Protein AF-A0A0D2KG46-F1 (afdb_monomer_lite)

Radius of gyration: 29.67 Å; chains: 1; bounding box: 48×47×94 Å

Structure (mmCIF, N/CA/C/O backbone):
data_AF-A0A0D2KG46-F1
#
_entry.id   AF-A0A0D2KG46-F1
#
loop_
_atom_site.group_PDB
_atom_site.id
_atom_site.type_symbol
_atom_site.label_atom_id
_atom_site.label_alt_id
_atom_site.label_comp_id
_atom_site.label_asym_id
_atom_site.label_entity_id
_atom_site.label_seq_id
_atom_site.pdbx_PDB_ins_code
_atom_site.Cartn_x
_atom_site.Cartn_y
_atom_site.Cartn_z
_atom_site.occupancy
_atom_site.B_iso_or_equiv
_atom_site.auth_seq_id
_atom_site.auth_comp_id
_atom_site.auth_asym_id
_atom_site.auth_atom_id
_atom_site.pdbx_PDB_model_num
ATOM 1 N N . MET A 1 1 ? 1.462 -12.131 14.099 1.00 76.69 1 MET A N 1
ATOM 2 C CA . MET A 1 1 ? 2.817 -11.812 13.578 1.00 76.69 1 MET A CA 1
ATOM 3 C C . MET A 1 1 ? 2.864 -11.106 12.207 1.00 76.69 1 MET A C 1
ATOM 5 O O . MET A 1 1 ? 3.914 -10.613 11.848 1.00 76.69 1 MET A O 1
ATOM 9 N N . LEU A 1 2 ? 1.774 -10.958 11.453 1.00 91.31 2 LEU A N 1
ATOM 10 C CA . LEU A 1 2 ? 1.629 -9.904 10.418 1.00 91.31 2 LEU A CA 1
ATOM 11 C C . LEU A 1 2 ? 0.139 -9.635 10.247 1.00 91.31 2 LEU A C 1
ATOM 13 O O . LEU A 1 2 ? -0.331 -8.515 10.364 1.00 91.31 2 LEU A O 1
ATOM 17 N N . LEU A 1 3 ? -0.613 -10.725 10.112 1.00 92.38 3 LEU A N 1
ATOM 18 C CA . LEU A 1 3 ? -2.066 -10.737 10.162 1.00 92.38 3 LEU A CA 1
ATOM 19 C C . LEU A 1 3 ? -2.627 -10.070 11.426 1.00 92.38 3 LEU A C 1
ATOM 21 O O . LEU A 1 3 ? -3.552 -9.275 11.325 1.00 92.38 3 LEU A O 1
ATOM 25 N N . ASP A 1 4 ? -2.088 -10.393 12.605 1.00 94.38 4 ASP A N 1
ATOM 26 C CA . ASP A 1 4 ? -2.562 -9.794 13.863 1.00 94.38 4 ASP A CA 1
ATOM 27 C C . ASP A 1 4 ? -2.290 -8.291 13.901 1.00 94.38 4 ASP A C 1
ATOM 29 O O . ASP A 1 4 ? -3.175 -7.527 14.253 1.00 94.38 4 ASP A O 1
ATOM 33 N N . ASP A 1 5 ? -1.121 -7.866 13.420 1.00 94.94 5 ASP A N 1
ATOM 34 C CA . ASP A 1 5 ? -0.769 -6.450 13.314 1.00 94.94 5 ASP A CA 1
ATOM 35 C C . ASP A 1 5 ? -1.704 -5.707 12.3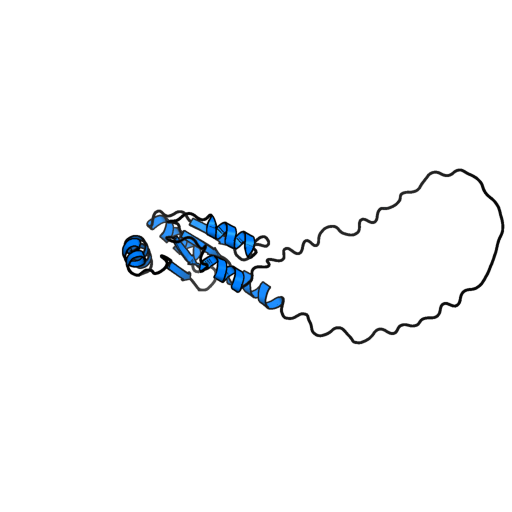48 1.00 94.94 5 ASP A C 1
ATOM 37 O O . ASP A 1 5 ? -2.225 -4.645 12.676 1.00 94.94 5 ASP A O 1
ATOM 41 N N . ALA A 1 6 ? -2.001 -6.306 11.192 1.00 93.75 6 ALA A N 1
ATOM 42 C CA . ALA A 1 6 ? -2.963 -5.761 10.242 1.00 93.75 6 ALA A CA 1
ATOM 43 C C . ALA A 1 6 ? -4.379 -5.683 10.841 1.00 93.75 6 ALA A C 1
ATOM 45 O O . ALA A 1 6 ? -5.087 -4.699 10.637 1.00 93.75 6 ALA A O 1
ATOM 46 N N . ARG A 1 7 ? -4.802 -6.689 11.619 1.00 93.50 7 ARG A N 1
ATOM 47 C CA . ARG A 1 7 ? -6.091 -6.669 12.334 1.00 93.50 7 ARG A CA 1
ATOM 48 C C . ARG A 1 7 ? -6.139 -5.593 13.408 1.00 93.50 7 ARG A C 1
ATOM 50 O O . ARG A 1 7 ? -7.173 -4.947 13.557 1.00 93.50 7 ARG A O 1
ATOM 57 N N . ASP A 1 8 ? -5.063 -5.429 14.161 1.00 94.12 8 ASP A N 1
ATOM 58 C CA . ASP A 1 8 ? -4.978 -4.443 15.232 1.00 94.12 8 ASP A CA 1
ATOM 59 C C . ASP A 1 8 ? -4.948 -3.025 14.657 1.00 94.12 8 ASP A C 1
ATOM 61 O O . ASP A 1 8 ? -5.647 -2.142 15.160 1.00 94.12 8 ASP A O 1
ATOM 65 N N . PHE A 1 9 ? -4.262 -2.820 13.529 1.00 93.62 9 PHE A N 1
ATOM 66 C CA . PHE A 1 9 ? -4.346 -1.579 12.765 1.00 93.62 9 PHE A CA 1
ATOM 67 C C . PHE A 1 9 ? -5.794 -1.269 12.363 1.00 93.62 9 PHE A C 1
ATOM 69 O O . PHE A 1 9 ? -6.315 -0.218 12.714 1.00 93.62 9 PHE A O 1
ATOM 76 N N . LEU A 1 10 ? -6.500 -2.213 11.732 1.00 91.62 10 LEU A N 1
ATOM 77 C CA . LEU A 1 10 ? -7.893 -2.003 11.307 1.00 91.62 10 LEU A CA 1
ATOM 78 C C . LEU A 1 10 ? -8.858 -1.685 12.464 1.00 91.62 10 LEU A C 1
ATOM 80 O O . LEU A 1 10 ? -9.909 -1.097 12.231 1.00 91.62 10 LEU A O 1
ATOM 84 N N . LYS A 1 11 ? -8.531 -2.074 13.702 1.00 93.12 11 LYS A N 1
ATOM 85 C CA . LYS A 1 11 ? -9.337 -1.781 14.901 1.00 93.12 11 LYS A CA 1
ATOM 86 C C . LYS A 1 11 ? -8.939 -0.487 15.611 1.00 93.12 11 LYS A C 1
ATOM 88 O O . LYS A 1 11 ? -9.709 0.004 16.434 1.00 93.12 11 LYS A O 1
ATOM 93 N N . SER A 1 12 ? -7.748 0.045 15.346 1.00 93.19 12 SER A N 1
ATOM 94 C CA . SER A 1 12 ? -7.169 1.175 16.084 1.00 93.19 12 SER A CA 1
ATOM 95 C C . SER A 1 12 ? -7.453 2.541 15.456 1.00 93.19 12 SER A C 1
ATOM 97 O O . SER A 1 12 ? -6.921 3.537 15.935 1.00 93.19 12 SER A O 1
ATOM 99 N N . GLU A 1 13 ? -8.352 2.628 14.471 1.00 91.25 13 GLU A N 1
ATOM 100 C CA . GLU A 1 13 ? -8.764 3.879 13.805 1.00 91.25 13 GLU A CA 1
ATOM 101 C C . GLU A 1 13 ? -9.056 5.019 14.796 1.00 91.25 13 GLU A C 1
ATOM 103 O O . GLU A 1 13 ? -8.546 6.129 14.653 1.00 91.25 13 GLU A O 1
ATOM 108 N N . LYS A 1 14 ? -9.801 4.726 15.869 1.00 93.25 14 LYS A N 1
ATOM 109 C CA . LYS A 1 14 ? -10.117 5.713 16.907 1.00 93.25 14 LYS A CA 1
ATOM 110 C C . LYS A 1 14 ? -8.875 6.234 17.633 1.00 93.25 14 LYS A C 1
ATOM 112 O O . LYS A 1 14 ? -8.778 7.425 17.889 1.00 93.25 14 LYS A O 1
ATOM 117 N N . TRP A 1 15 ? -7.927 5.355 17.948 1.00 94.25 15 TRP A N 1
ATOM 118 C CA . TRP A 1 15 ? -6.688 5.747 18.619 1.00 94.25 15 TRP A CA 1
ATOM 119 C C . TRP A 1 15 ? -5.832 6.650 17.722 1.00 94.25 15 TRP A C 1
ATOM 121 O O . TRP A 1 15 ? -5.297 7.647 18.196 1.00 94.25 15 TRP A O 1
ATOM 131 N N . 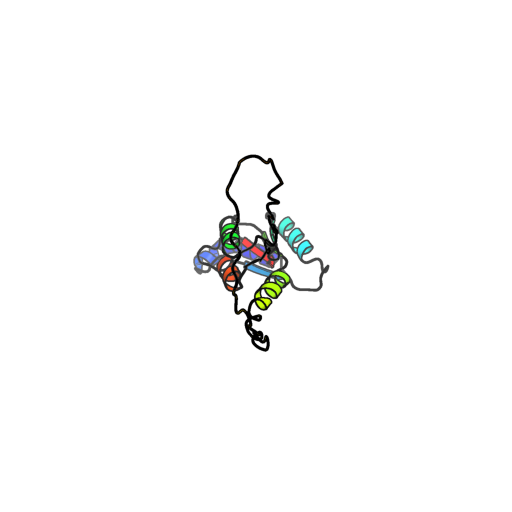TYR A 1 16 ? -5.769 6.356 16.418 1.00 93.19 16 TYR A N 1
ATOM 132 C CA . TYR A 1 16 ? -5.097 7.222 15.444 1.00 93.19 16 TYR A CA 1
ATOM 133 C C . TYR A 1 16 ? -5.741 8.613 15.379 1.00 93.19 16 TYR A C 1
ATOM 135 O O . TYR A 1 16 ? -5.028 9.618 15.429 1.00 93.19 16 TYR A O 1
ATOM 143 N N . ALA A 1 17 ? -7.076 8.671 15.348 1.00 91.50 17 ALA A N 1
ATOM 144 C CA . ALA A 1 17 ? -7.824 9.926 15.368 1.00 91.50 17 ALA A CA 1
ATOM 145 C C . ALA A 1 17 ? -7.589 10.727 16.662 1.00 91.50 17 ALA A C 1
ATOM 147 O O . ALA A 1 17 ? -7.316 11.924 16.598 1.00 91.50 17 ALA A O 1
ATOM 148 N N . ASP A 1 18 ? -7.627 10.066 17.824 1.00 95.25 18 ASP A N 1
ATOM 149 C CA . ASP A 1 18 ? -7.410 10.694 19.135 1.00 95.25 18 ASP A CA 1
ATOM 150 C C . ASP A 1 18 ? -5.974 11.237 19.280 1.00 95.25 18 ASP A C 1
ATOM 152 O O . ASP A 1 18 ? -5.752 12.278 19.899 1.00 95.25 18 ASP A O 1
ATOM 156 N N . CYS A 1 19 ? -4.991 10.557 18.685 1.00 94.00 19 CYS A N 1
ATOM 157 C CA . CYS A 1 19 ? -3.597 10.996 18.651 1.00 94.00 19 CYS A CA 1
ATOM 158 C C . CYS A 1 19 ? -3.292 12.023 17.544 1.00 94.00 19 CYS A C 1
ATOM 160 O O . CYS A 1 19 ? -2.182 12.555 17.516 1.00 94.00 19 CYS A O 1
ATOM 162 N N . GLY A 1 20 ? -4.238 12.307 16.639 1.00 91.12 20 GLY A N 1
ATOM 163 C CA . GLY A 1 20 ? -4.052 13.242 15.526 1.00 91.12 20 GLY A CA 1
ATOM 164 C C . GLY A 1 20 ? -3.011 12.788 14.497 1.00 91.12 20 GLY A C 1
ATOM 165 O O . GLY A 1 20 ? -2.387 13.624 13.843 1.00 91.12 20 GLY A O 1
ATOM 166 N N . ILE A 1 21 ? -2.789 11.478 14.376 1.00 90.81 21 ILE A N 1
ATOM 167 C CA . ILE A 1 21 ? -1.830 10.889 13.435 1.00 90.81 21 ILE A CA 1
ATOM 168 C C . ILE A 1 21 ? -2.568 10.274 12.237 1.00 90.81 21 ILE A C 1
ATOM 170 O O . ILE A 1 21 ? -3.587 9.612 12.436 1.00 90.81 21 ILE A O 1
ATOM 174 N N . PRO A 1 22 ? -2.056 10.434 11.000 1.00 88.81 22 PRO A N 1
ATOM 175 C CA . PRO A 1 22 ? -2.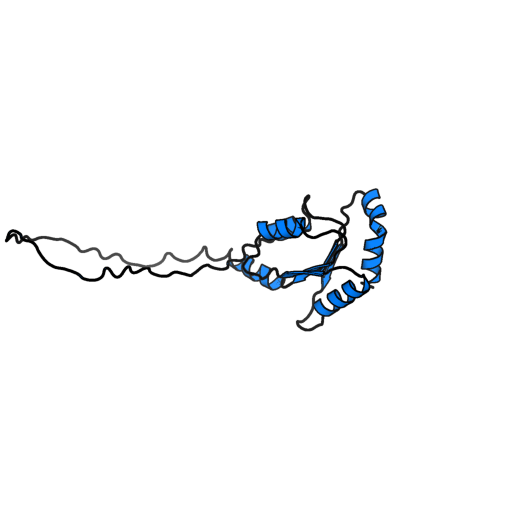698 9.865 9.816 1.00 88.81 22 PRO A CA 1
ATOM 176 C C . PRO A 1 22 ? -2.898 8.352 9.936 1.00 88.81 22 PRO A C 1
ATOM 178 O O . PRO A 1 22 ? -1.949 7.619 10.246 1.00 88.81 22 PRO A O 1
ATOM 181 N N . PHE A 1 23 ? -4.108 7.862 9.655 1.00 91.94 23 PHE A N 1
ATOM 182 C CA . PHE A 1 23 ? -4.445 6.444 9.793 1.00 91.94 23 PHE A CA 1
ATOM 183 C C . PHE A 1 23 ? -3.913 5.623 8.609 1.00 91.94 23 PHE A C 1
ATOM 185 O O . PHE A 1 23 ? -4.637 5.262 7.677 1.00 91.94 23 PHE A O 1
ATOM 192 N N . ARG A 1 24 ? -2.602 5.351 8.617 1.00 89.31 24 ARG A N 1
ATOM 193 C CA . ARG A 1 24 ? -1.880 4.679 7.524 1.00 89.31 24 ARG A CA 1
ATOM 194 C C . ARG A 1 24 ? -0.978 3.559 8.042 1.00 89.31 24 ARG A C 1
ATOM 196 O O . ARG A 1 24 ? -0.295 3.714 9.055 1.00 89.31 24 ARG A O 1
ATOM 203 N N . ARG A 1 25 ? -0.935 2.442 7.308 1.00 92.62 25 ARG A N 1
ATOM 204 C CA . ARG A 1 25 ? -0.040 1.305 7.574 1.00 92.62 25 ARG A CA 1
ATOM 205 C C . ARG A 1 25 ? 0.565 0.803 6.273 1.00 92.62 25 ARG A C 1
ATOM 207 O O . ARG A 1 25 ? -0.168 0.476 5.344 1.00 92.62 25 ARG A O 1
ATOM 214 N N . GLY A 1 26 ? 1.892 0.749 6.230 1.00 93.38 26 GLY A N 1
ATOM 215 C CA . GLY A 1 26 ? 2.657 0.201 5.115 1.00 93.38 26 GLY A CA 1
ATOM 216 C C . GLY A 1 26 ? 3.490 -0.998 5.554 1.00 93.38 26 GLY A C 1
ATOM 217 O O . GLY A 1 26 ? 4.090 -0.972 6.629 1.00 93.38 26 GLY A O 1
ATOM 218 N N . TYR A 1 27 ? 3.539 -2.022 4.712 1.00 94.62 27 TYR A N 1
ATOM 219 C CA . TYR A 1 27 ? 4.388 -3.197 4.855 1.00 94.62 27 TYR A CA 1
ATOM 220 C C . TYR A 1 27 ? 5.271 -3.331 3.620 1.00 94.62 27 TYR A C 1
ATOM 222 O O . TYR A 1 27 ? 4.792 -3.183 2.501 1.00 94.62 27 TYR A O 1
ATOM 230 N N . LEU A 1 28 ? 6.546 -3.642 3.836 1.00 93.19 28 LEU A N 1
ATOM 231 C CA . LEU A 1 28 ? 7.494 -3.946 2.771 1.00 93.19 28 LEU A CA 1
ATOM 232 C C . LEU A 1 28 ? 7.872 -5.423 2.869 1.00 93.19 28 LEU A C 1
ATOM 234 O O . LEU A 1 28 ? 8.451 -5.850 3.871 1.00 93.19 28 LEU A O 1
ATOM 238 N N . LEU A 1 29 ? 7.542 -6.207 1.848 1.00 92.75 29 LEU A N 1
ATOM 239 C CA . LEU A 1 29 ? 7.933 -7.605 1.740 1.00 92.75 29 LEU A CA 1
ATOM 240 C C . LEU A 1 29 ? 9.067 -7.721 0.724 1.00 92.75 29 LEU A C 1
ATOM 242 O O . LEU A 1 29 ? 8.867 -7.602 -0.479 1.00 92.75 29 LEU A O 1
ATOM 246 N N . HIS A 1 30 ? 10.269 -8.034 1.199 1.00 91.12 30 HIS A N 1
ATOM 247 C CA . HIS A 1 30 ? 11.441 -8.215 0.346 1.00 91.12 30 HIS A CA 1
ATOM 248 C C . HIS A 1 30 ? 11.954 -9.658 0.402 1.00 91.12 30 HIS A C 1
ATOM 250 O O . HIS A 1 30 ? 11.787 -10.373 1.388 1.00 91.12 30 HIS A O 1
ATOM 256 N N . GLY A 1 31 ? 12.580 -10.110 -0.682 1.00 91.12 31 GLY A N 1
ATOM 257 C CA . GLY A 1 31 ? 13.126 -11.462 -0.788 1.00 91.12 31 GLY A CA 1
ATOM 258 C C . GLY A 1 31 ? 13.278 -11.903 -2.236 1.00 91.12 31 GLY A C 1
ATOM 259 O O . GLY A 1 31 ? 12.820 -11.212 -3.147 1.00 91.12 31 GLY A O 1
ATOM 260 N N . VAL A 1 32 ? 13.881 -13.073 -2.445 1.00 92.12 32 VAL A N 1
ATOM 261 C CA . VAL A 1 32 ? 14.119 -13.636 -3.784 1.00 92.12 32 VAL A CA 1
ATOM 262 C C . VAL A 1 32 ? 12.825 -13.753 -4.610 1.00 92.12 32 VAL A C 1
ATOM 264 O O . VAL A 1 32 ? 11.735 -13.925 -4.043 1.00 92.12 32 VAL A O 1
ATOM 267 N N . PRO A 1 33 ? 12.894 -13.642 -5.948 1.00 89.19 33 PRO A N 1
ATOM 268 C CA . PRO A 1 33 ? 11.735 -13.884 -6.802 1.00 89.19 33 PRO A CA 1
ATOM 269 C C . PRO A 1 33 ? 11.193 -15.302 -6.577 1.00 89.19 33 PRO A C 1
ATOM 271 O O . PRO A 1 33 ? 11.945 -16.236 -6.309 1.00 89.19 33 PRO A O 1
ATOM 274 N N . GLY A 1 34 ? 9.869 -15.457 -6.633 1.00 89.50 34 GLY A N 1
ATOM 275 C CA . GLY A 1 34 ? 9.213 -16.747 -6.390 1.00 89.50 34 GLY A CA 1
ATOM 276 C C . GLY A 1 34 ? 9.058 -17.148 -4.915 1.00 89.50 34 GLY A C 1
ATOM 277 O O . GLY A 1 34 ? 8.483 -18.195 -4.643 1.00 89.50 34 GLY A O 1
ATOM 278 N N . SER A 1 35 ? 9.467 -16.319 -3.945 1.00 92.25 35 SER A N 1
ATOM 279 C CA . SER A 1 35 ? 9.297 -16.610 -2.506 1.00 92.25 35 SER A CA 1
ATOM 280 C C . SER A 1 35 ? 7.855 -16.474 -1.979 1.00 92.25 35 SER A C 1
ATOM 282 O O . SER A 1 35 ? 7.642 -16.467 -0.770 1.00 92.25 35 SER A O 1
ATOM 284 N N . GLY A 1 36 ? 6.864 -16.313 -2.862 1.00 93.19 36 GLY A N 1
ATOM 285 C CA . GLY A 1 36 ? 5.446 -16.257 -2.493 1.00 93.19 36 GLY A CA 1
ATOM 286 C C . GLY A 1 36 ? 4.984 -14.961 -1.816 1.00 93.19 36 GLY A C 1
ATOM 287 O O . GLY A 1 36 ? 3.964 -14.983 -1.138 1.00 93.19 36 GLY A O 1
ATOM 288 N N . LYS A 1 37 ? 5.696 -13.837 -1.987 1.00 93.62 37 LYS A N 1
ATOM 289 C CA . LYS A 1 37 ? 5.339 -12.539 -1.373 1.00 93.62 37 LYS A CA 1
ATOM 290 C C . LYS A 1 37 ? 3.944 -12.070 -1.790 1.00 93.62 37 LYS A C 1
ATOM 292 O O . LYS A 1 37 ? 3.082 -11.926 -0.930 1.00 93.62 37 LYS A O 1
ATOM 297 N N . SER A 1 38 ? 3.689 -11.940 -3.095 1.00 92.31 38 SER A N 1
ATOM 298 C CA . SER A 1 38 ? 2.360 -11.571 -3.604 1.00 92.31 38 SER A CA 1
ATOM 299 C C . SER A 1 38 ? 1.302 -12.595 -3.175 1.00 92.31 38 SER A C 1
ATOM 301 O O . SER A 1 38 ? 0.242 -12.222 -2.682 1.00 92.31 38 SER A O 1
ATOM 303 N N . SER A 1 39 ? 1.616 -13.896 -3.227 1.00 94.31 39 SER A N 1
ATOM 304 C CA . SER A 1 39 ? 0.715 -14.960 -2.752 1.00 94.31 39 SER A CA 1
ATOM 305 C C . SER A 1 39 ? 0.335 -14.815 -1.273 1.00 94.31 39 SER A C 1
ATOM 307 O O . SER A 1 39 ? -0.822 -15.034 -0.916 1.00 94.31 39 SER A O 1
ATOM 309 N N . LEU A 1 40 ? 1.278 -14.420 -0.411 1.00 94.62 40 LEU A N 1
ATOM 310 C CA . LEU A 1 40 ? 1.025 -14.156 1.006 1.00 94.62 40 LEU A CA 1
ATOM 311 C C . LEU A 1 40 ? 0.080 -12.963 1.191 1.00 94.62 40 LEU A C 1
ATOM 313 O O . LEU A 1 40 ? -0.831 -13.035 2.012 1.00 94.62 40 LEU A O 1
ATOM 317 N N . ILE A 1 41 ? 0.266 -11.894 0.417 1.00 95.06 41 ILE A N 1
ATOM 318 C CA . ILE A 1 41 ? -0.588 -10.698 0.458 1.00 95.06 41 ILE A CA 1
ATOM 319 C C . ILE A 1 41 ? -2.014 -11.054 0.031 1.00 95.06 41 ILE A C 1
ATOM 321 O O . ILE A 1 41 ? -2.967 -10.684 0.715 1.00 95.06 41 ILE A O 1
ATOM 325 N N . HIS A 1 42 ? -2.171 -11.841 -1.039 1.00 94.19 42 HIS A N 1
ATOM 326 C CA . HIS A 1 42 ? -3.479 -12.330 -1.480 1.00 94.19 42 HIS A CA 1
ATOM 327 C C . HIS A 1 42 ? -4.177 -13.174 -0.407 1.00 94.19 42 HIS A C 1
ATOM 329 O O . HIS A 1 42 ? -5.359 -12.966 -0.128 1.00 94.19 42 HIS A O 1
ATOM 335 N N . ALA A 1 43 ? -3.450 -14.092 0.235 1.00 95.00 43 ALA A N 1
ATOM 336 C CA . ALA A 1 43 ? -3.992 -14.901 1.324 1.00 95.00 43 ALA A CA 1
ATOM 337 C C . ALA A 1 43 ? -4.395 -14.040 2.537 1.00 95.00 43 ALA A C 1
ATOM 339 O O . ALA A 1 43 ? -5.463 -14.245 3.117 1.00 95.00 43 ALA A O 1
ATOM 340 N N . LEU A 1 44 ? -3.572 -13.049 2.893 1.00 95.06 44 LEU A N 1
ATOM 341 C CA . LEU A 1 44 ? -3.833 -12.121 3.992 1.00 95.06 44 LEU A CA 1
ATOM 342 C C . LEU A 1 44 ? -5.081 -11.272 3.722 1.00 95.06 44 LEU A C 1
ATOM 344 O O . LEU A 1 44 ? -5.948 -11.176 4.589 1.00 95.06 44 LEU A O 1
ATOM 348 N N . ALA A 1 45 ? -5.214 -10.710 2.522 1.00 94.75 45 ALA A N 1
ATOM 349 C CA . ALA A 1 45 ? -6.387 -9.938 2.126 1.00 94.75 45 ALA A CA 1
ATOM 350 C C . ALA A 1 45 ? -7.669 -10.784 2.150 1.00 94.75 45 ALA A C 1
ATOM 352 O O . ALA A 1 45 ? -8.683 -10.348 2.698 1.00 94.75 45 ALA A O 1
ATOM 353 N N . GLY A 1 46 ? -7.602 -12.030 1.662 1.00 94.44 46 GLY A N 1
ATOM 354 C CA . GLY A 1 46 ? -8.714 -12.979 1.742 1.00 94.44 46 GLY A CA 1
ATOM 355 C C . GLY A 1 46 ? -9.133 -13.279 3.184 1.00 94.44 46 GLY A C 1
ATOM 356 O O . GLY A 1 46 ? -10.323 -13.355 3.486 1.00 94.44 46 GLY A O 1
ATOM 357 N N . GLN A 1 47 ? -8.173 -13.373 4.106 1.00 94.62 47 GLN A N 1
ATOM 358 C CA . GLN A 1 47 ? -8.459 -13.593 5.523 1.00 94.62 47 GLN A CA 1
ATOM 359 C C . GLN A 1 47 ? -9.005 -12.347 6.241 1.00 94.62 47 GLN A C 1
ATOM 361 O O . GLN A 1 47 ? -9.730 -12.482 7.230 1.00 94.62 47 GLN A O 1
ATOM 366 N N . LEU A 1 48 ? -8.659 -11.147 5.771 1.00 93.50 48 LEU A N 1
ATOM 367 C CA . LEU A 1 48 ? -9.187 -9.876 6.277 1.00 93.50 48 LEU A CA 1
ATOM 368 C C . LEU A 1 48 ? -10.498 -9.450 5.599 1.00 93.50 48 LEU A C 1
ATOM 370 O O . LEU A 1 48 ? -11.105 -8.483 6.051 1.00 93.50 48 LEU A O 1
ATOM 374 N N . GLN A 1 49 ? -10.939 -10.175 4.562 1.00 94.62 49 GLN A N 1
ATOM 375 C CA . GLN A 1 49 ? -12.105 -9.840 3.736 1.00 94.62 49 GLN A CA 1
ATOM 376 C C . GLN A 1 49 ? -12.006 -8.430 3.135 1.00 94.62 49 GLN A C 1
ATOM 378 O O . GLN A 1 49 ? -12.964 -7.659 3.165 1.00 94.62 49 GLN A O 1
ATOM 383 N N . LEU A 1 50 ? -10.822 -8.087 2.623 1.00 94.38 50 LEU A N 1
ATOM 384 C CA . LEU A 1 50 ? -10.555 -6.805 1.976 1.00 94.38 50 LEU A CA 1
ATOM 385 C C . LEU A 1 50 ? -10.299 -7.002 0.485 1.00 94.38 50 LEU A C 1
ATOM 387 O O . LEU A 1 50 ? -9.632 -7.957 0.082 1.00 94.38 50 LEU A O 1
ATOM 391 N N . ASP A 1 51 ? -10.770 -6.049 -0.312 1.00 94.56 51 ASP A N 1
ATOM 392 C CA . ASP A 1 51 ? -10.464 -5.993 -1.737 1.00 94.56 51 ASP A CA 1
ATOM 393 C C . ASP A 1 51 ? -9.001 -5.596 -1.962 1.00 94.56 51 ASP A C 1
ATOM 395 O O . ASP A 1 51 ? -8.444 -4.761 -1.238 1.00 94.56 51 ASP A O 1
ATOM 399 N N . ILE A 1 52 ? -8.383 -6.198 -2.980 1.00 94.75 52 ILE A N 1
ATOM 400 C CA . ILE A 1 52 ? -6.990 -5.944 -3.353 1.00 94.75 52 ILE A CA 1
ATOM 401 C C . ILE A 1 52 ? -6.959 -5.065 -4.598 1.00 94.75 52 ILE A C 1
ATOM 403 O O . ILE A 1 52 ? -7.494 -5.431 -5.644 1.00 94.75 52 ILE A O 1
ATOM 407 N N . TYR A 1 53 ? -6.262 -3.942 -4.493 1.00 93.75 53 TYR A N 1
ATOM 408 C CA . TYR A 1 53 ? -5.970 -3.037 -5.594 1.00 93.75 53 TYR A CA 1
ATOM 409 C C . TYR A 1 53 ? -4.489 -3.145 -5.919 1.00 93.75 53 TYR A C 1
ATOM 411 O O . TYR A 1 53 ? -3.652 -2.794 -5.093 1.00 93.75 53 TYR A O 1
ATOM 419 N N . VAL A 1 54 ? -4.169 -3.647 -7.108 1.00 92.56 54 VAL A N 1
ATOM 420 C CA . VAL A 1 54 ? -2.783 -3.843 -7.546 1.00 92.56 54 VAL A CA 1
ATOM 421 C C . VAL A 1 54 ? -2.375 -2.706 -8.474 1.00 92.56 54 VAL A C 1
ATOM 423 O O . VAL A 1 54 ? -3.079 -2.398 -9.437 1.00 92.56 54 VAL A O 1
ATOM 426 N N . VAL A 1 55 ? -1.230 -2.094 -8.191 1.00 90.38 55 VAL A N 1
ATOM 427 C CA . VAL A 1 55 ? -0.590 -1.078 -9.025 1.00 90.38 55 VAL A CA 1
ATOM 428 C C . VAL A 1 55 ? 0.835 -1.542 -9.308 1.00 90.38 55 VAL A C 1
ATOM 430 O O . VAL A 1 55 ? 1.675 -1.548 -8.414 1.00 90.38 55 VAL A O 1
ATOM 433 N N . SER A 1 56 ? 1.120 -1.920 -10.553 1.00 90.00 56 SER A N 1
ATOM 434 C CA . SER A 1 56 ? 2.500 -2.166 -10.984 1.00 90.00 56 SER A CA 1
ATOM 435 C C . SER A 1 56 ? 3.160 -0.831 -11.322 1.00 90.00 56 SER A C 1
ATOM 437 O O . SER A 1 56 ? 2.663 -0.074 -12.161 1.00 90.00 56 SER A O 1
ATOM 439 N N . LEU A 1 57 ? 4.270 -0.528 -10.649 1.00 86.00 57 LEU A N 1
ATOM 440 C CA . LEU A 1 57 ? 5.013 0.717 -10.841 1.00 86.00 57 LEU A CA 1
ATOM 441 C C . LEU A 1 57 ? 5.962 0.657 -12.041 1.00 86.00 57 LEU A C 1
ATOM 443 O O . LEU A 1 57 ? 6.465 1.695 -12.462 1.00 86.00 57 LEU A O 1
ATOM 447 N N . SER A 1 58 ? 6.200 -0.524 -12.615 1.00 83.62 58 SER A N 1
ATOM 448 C CA . SER A 1 58 ? 7.017 -0.697 -13.822 1.00 83.62 58 SER A CA 1
ATOM 449 C C . SER A 1 58 ? 6.264 -0.333 -15.112 1.00 83.62 58 SER A C 1
ATOM 451 O O . SER A 1 58 ? 6.883 -0.076 -16.148 1.00 83.62 58 SER A O 1
ATOM 453 N N . ALA A 1 59 ? 4.934 -0.254 -15.038 1.00 83.75 59 ALA A N 1
ATOM 454 C CA . ALA A 1 59 ? 4.029 0.048 -16.138 1.00 83.75 59 ALA A CA 1
ATOM 455 C C . ALA A 1 59 ? 4.354 1.369 -16.865 1.00 83.75 59 ALA A C 1
ATOM 457 O O . ALA A 1 59 ? 4.425 2.427 -16.248 1.00 83.75 59 ALA A O 1
ATOM 458 N N . SER A 1 60 ? 4.461 1.351 -18.199 1.00 78.69 60 SER A N 1
ATOM 459 C CA . SER A 1 60 ? 4.847 2.530 -18.996 1.00 78.69 60 SER A CA 1
ATOM 460 C C . SER A 1 60 ? 3.922 3.744 -18.858 1.00 78.69 60 SER A C 1
ATOM 462 O O . SER A 1 60 ? 4.361 4.874 -19.052 1.00 78.69 60 SER A O 1
ATOM 464 N N . TRP A 1 61 ? 2.645 3.528 -18.531 1.00 79.69 61 TRP A N 1
ATOM 465 C CA . TRP A 1 61 ? 1.649 4.595 -18.385 1.00 79.69 61 TRP A CA 1
ATOM 466 C C . TRP A 1 61 ? 1.631 5.224 -16.986 1.00 79.69 61 TRP A C 1
ATOM 468 O O . TRP A 1 61 ? 0.930 6.220 -16.776 1.00 79.69 61 TRP A O 1
ATOM 478 N N . ILE A 1 62 ? 2.349 4.645 -16.015 1.00 82.50 62 ILE A N 1
ATOM 479 C CA . ILE A 1 62 ? 2.413 5.197 -14.666 1.00 82.50 62 ILE A CA 1
ATOM 480 C C . ILE A 1 62 ? 3.360 6.407 -14.679 1.00 82.50 62 ILE A C 1
ATOM 482 O O . ILE A 1 62 ? 4.467 6.380 -15.207 1.00 82.50 62 ILE A O 1
ATOM 486 N N . SER A 1 63 ? 2.880 7.517 -14.142 1.00 86.31 63 SER A N 1
ATOM 487 C CA . SER A 1 63 ? 3.651 8.733 -13.885 1.00 86.31 63 SER A CA 1
ATOM 488 C C . SER A 1 63 ? 3.063 9.396 -12.643 1.00 86.31 63 SER A C 1
ATOM 490 O O . SER A 1 63 ? 2.025 8.957 -12.137 1.00 86.31 63 SER A O 1
ATOM 492 N N . ASP A 1 64 ? 3.701 10.451 -12.145 1.00 87.75 64 ASP A N 1
ATOM 493 C CA . ASP A 1 64 ? 3.340 11.089 -10.874 1.00 87.75 64 ASP A CA 1
ATOM 494 C C . ASP A 1 64 ? 1.852 11.485 -10.798 1.00 87.75 64 ASP A C 1
ATOM 496 O O . ASP A 1 64 ? 1.179 11.235 -9.795 1.00 87.75 64 ASP A O 1
ATOM 500 N N . ASN A 1 65 ? 1.301 12.047 -11.880 1.00 87.62 65 ASN A N 1
ATOM 501 C CA . ASN A 1 65 ? -0.079 12.537 -11.907 1.00 87.62 65 ASN A CA 1
ATOM 502 C C . ASN A 1 65 ? -1.131 11.400 -11.965 1.00 87.62 65 ASN A C 1
ATOM 504 O O . ASN A 1 65 ? -2.013 11.372 -11.104 1.00 87.62 65 ASN A O 1
ATOM 508 N N . PRO A 1 66 ? -1.047 10.416 -12.889 1.00 88.19 66 PRO A N 1
ATOM 509 C CA . PRO A 1 66 ? -1.874 9.209 -12.843 1.00 88.19 66 PRO A CA 1
ATOM 510 C C . PRO A 1 66 ? -1.773 8.448 -11.523 1.00 88.19 66 PRO A C 1
ATOM 512 O O . PRO A 1 66 ? -2.801 8.021 -11.004 1.00 88.19 66 PRO A O 1
ATOM 515 N N . LEU A 1 67 ? -0.569 8.303 -10.957 1.00 88.38 67 LEU A N 1
ATOM 516 C CA . LEU A 1 67 ? -0.380 7.618 -9.682 1.00 88.38 67 LEU A CA 1
ATOM 517 C C . LEU A 1 67 ? -1.120 8.346 -8.557 1.00 88.38 67 LEU A C 1
ATOM 519 O O . LEU A 1 67 ? -1.908 7.728 -7.848 1.00 88.38 67 LEU A O 1
ATOM 523 N N . THR A 1 68 ? -0.933 9.661 -8.437 1.00 87.50 68 THR A N 1
ATOM 524 C CA . THR A 1 68 ? -1.631 10.485 -7.437 1.00 87.50 68 THR A CA 1
ATOM 525 C C . THR A 1 68 ? -3.151 10.393 -7.603 1.00 87.50 68 THR A C 1
ATOM 527 O O . THR A 1 68 ? -3.883 10.224 -6.628 1.00 87.50 68 THR A O 1
ATOM 530 N N . ALA A 1 69 ? -3.643 10.426 -8.845 1.00 87.75 69 ALA A N 1
ATOM 531 C CA . ALA A 1 69 ? -5.066 10.289 -9.139 1.00 87.75 69 ALA A CA 1
ATOM 532 C C . ALA A 1 69 ? -5.620 8.901 -8.769 1.00 87.75 69 ALA A C 1
ATOM 534 O O . ALA A 1 69 ? -6.737 8.808 -8.255 1.00 87.75 69 ALA A O 1
ATOM 535 N N . LEU A 1 70 ? -4.860 7.826 -9.005 1.00 88.25 70 LEU A N 1
ATOM 536 C CA . LEU A 1 70 ? -5.225 6.474 -8.577 1.00 88.25 70 LEU A CA 1
ATOM 537 C C . LEU A 1 70 ? -5.259 6.388 -7.051 1.00 88.25 70 LEU A C 1
ATOM 539 O O . LEU A 1 70 ? -6.265 5.949 -6.497 1.00 88.25 70 LEU A O 1
ATOM 543 N N . MET A 1 71 ? -4.232 6.899 -6.370 1.00 87.06 71 MET A N 1
ATOM 544 C CA . MET A 1 71 ? -4.170 6.916 -4.906 1.00 87.06 71 MET A CA 1
ATOM 545 C C . MET A 1 71 ? -5.336 7.678 -4.270 1.00 87.06 71 MET A C 1
ATOM 547 O O . MET A 1 71 ? -5.793 7.277 -3.202 1.00 87.06 71 MET A O 1
ATOM 551 N N . GLY A 1 72 ? -5.852 8.728 -4.913 1.00 85.19 72 GLY A N 1
ATOM 552 C CA . GLY A 1 72 ? -7.034 9.456 -4.438 1.00 85.19 72 GLY A CA 1
ATOM 553 C C . GLY A 1 72 ? -8.373 8.748 -4.691 1.00 85.19 72 GLY A C 1
ATOM 554 O O . GLY A 1 72 ? -9.354 9.041 -4.014 1.00 85.19 72 GLY A O 1
ATOM 555 N N . ARG A 1 73 ? -8.441 7.825 -5.660 1.00 87.00 73 ARG A N 1
ATOM 556 C CA . ARG A 1 73 ? -9.673 7.091 -6.018 1.00 87.00 73 ARG A CA 1
ATOM 557 C C . ARG A 1 73 ? -9.805 5.736 -5.333 1.00 87.00 73 ARG A C 1
ATOM 559 O O . ARG A 1 73 ? -10.900 5.179 -5.315 1.00 87.00 73 ARG A O 1
ATOM 566 N N . VAL A 1 74 ? -8.707 5.193 -4.814 1.00 88.00 74 VAL A N 1
ATOM 567 C CA . VAL A 1 74 ? -8.711 3.925 -4.080 1.00 88.00 74 VAL A CA 1
ATOM 568 C C . VAL A 1 74 ? -9.548 4.082 -2.801 1.00 88.00 74 VAL A C 1
ATOM 570 O O . VAL A 1 74 ? -9.280 5.002 -2.017 1.00 88.00 74 VAL A O 1
ATOM 573 N N . PRO A 1 75 ? -10.556 3.215 -2.584 1.00 87.50 75 PRO A N 1
ATOM 574 C CA . PRO A 1 75 ? -11.447 3.319 -1.436 1.00 87.50 75 PRO A CA 1
ATOM 575 C C . PRO A 1 75 ? -10.713 3.068 -0.114 1.00 87.50 75 PRO A C 1
ATOM 577 O O . PRO A 1 75 ? -9.646 2.459 -0.071 1.00 87.50 75 PRO A O 1
ATOM 580 N N . ALA A 1 76 ? -11.315 3.522 0.985 1.00 85.38 76 ALA A N 1
ATOM 581 C CA . ALA A 1 76 ? -10.876 3.142 2.323 1.00 85.38 76 ALA A CA 1
ATOM 582 C C . ALA A 1 76 ? -11.190 1.659 2.590 1.00 85.38 76 ALA A C 1
ATOM 584 O O . ALA A 1 76 ? -12.061 1.073 1.946 1.00 85.38 76 ALA A O 1
ATOM 585 N N . ARG A 1 77 ? -10.519 1.063 3.583 1.00 89.94 77 ARG A N 1
ATOM 586 C CA . ARG A 1 77 ? -10.667 -0.353 3.963 1.00 89.94 77 ARG A CA 1
ATOM 587 C C . ARG A 1 77 ? -10.379 -1.306 2.800 1.00 89.94 77 ARG A C 1
ATOM 589 O O . ARG A 1 77 ? -11.163 -2.201 2.503 1.00 89.94 77 ARG A O 1
ATOM 596 N N . CYS A 1 78 ? -9.223 -1.132 2.171 1.00 92.81 78 CYS A N 1
ATOM 597 C CA . CYS A 1 78 ? -8.714 -2.035 1.146 1.00 92.81 78 CYS A CA 1
ATOM 598 C C . CYS A 1 78 ? -7.247 -2.403 1.396 1.00 92.81 78 CYS A C 1
ATOM 600 O O . CYS A 1 78 ? -6.559 -1.794 2.226 1.00 92.81 78 CYS A O 1
ATOM 602 N N . VAL A 1 79 ? -6.766 -3.386 0.639 1.00 94.94 79 VAL A N 1
ATOM 603 C CA . VAL A 1 79 ? -5.342 -3.687 0.490 1.00 94.94 79 VAL A CA 1
ATOM 604 C C . VAL A 1 79 ? -4.861 -3.057 -0.812 1.00 94.94 79 VAL A C 1
ATOM 606 O O . VAL A 1 79 ? -5.370 -3.372 -1.883 1.00 94.94 79 VAL A O 1
ATOM 609 N N . LEU A 1 80 ? -3.893 -2.154 -0.727 1.00 93.88 80 LEU A N 1
ATOM 610 C CA . LEU A 1 80 ? -3.208 -1.573 -1.874 1.00 93.88 80 LEU A CA 1
ATOM 611 C C . LEU A 1 80 ? -1.852 -2.263 -2.025 1.00 93.88 80 LEU A C 1
ATOM 613 O O . LEU A 1 80 ? -1.004 -2.148 -1.145 1.00 93.88 80 LEU A O 1
ATOM 617 N N . LEU A 1 81 ? -1.659 -2.970 -3.131 1.00 94.31 81 LEU A N 1
ATOM 618 C CA . LEU A 1 81 ? -0.423 -3.662 -3.464 1.00 94.31 81 LEU A CA 1
ATOM 619 C C . LEU A 1 81 ? 0.328 -2.886 -4.546 1.00 94.31 81 LEU A C 1
ATOM 621 O O . LEU A 1 81 ? -0.189 -2.697 -5.646 1.00 94.31 81 LEU A O 1
ATOM 625 N N . LEU A 1 82 ? 1.545 -2.459 -4.231 1.00 92.06 82 LEU A N 1
ATOM 626 C CA . LEU A 1 82 ? 2.500 -1.904 -5.178 1.00 92.06 82 LEU A CA 1
ATOM 627 C C . LEU A 1 82 ? 3.457 -3.016 -5.605 1.00 92.06 82 LEU A C 1
ATOM 629 O O . LEU A 1 82 ? 4.149 -3.580 -4.765 1.00 92.06 82 LEU A O 1
ATOM 633 N N . GLU A 1 83 ? 3.496 -3.336 -6.895 1.00 91.44 83 GLU A N 1
ATOM 634 C CA . GLU A 1 83 ? 4.446 -4.313 -7.442 1.00 91.44 83 GLU A CA 1
ATOM 635 C C . GLU A 1 83 ? 5.549 -3.627 -8.258 1.00 91.44 83 GLU A C 1
ATOM 637 O O . GLU A 1 83 ? 5.390 -2.497 -8.734 1.00 91.44 83 GLU A O 1
ATOM 642 N N . ASP A 1 84 ? 6.663 -4.342 -8.432 1.00 86.88 84 ASP A N 1
ATOM 643 C CA . ASP A 1 84 ? 7.813 -3.955 -9.261 1.00 86.88 84 ASP A CA 1
ATOM 644 C C . ASP A 1 84 ? 8.439 -2.592 -8.903 1.00 86.88 84 ASP A C 1
ATOM 646 O O . ASP A 1 84 ? 8.838 -1.815 -9.778 1.00 86.88 84 ASP A O 1
ATOM 650 N N . LEU A 1 85 ? 8.522 -2.286 -7.602 1.00 84.31 85 LEU A N 1
ATOM 651 C CA . LEU A 1 85 ? 9.120 -1.048 -7.090 1.00 84.31 85 LEU A CA 1
ATOM 652 C C . LEU A 1 85 ? 10.591 -0.894 -7.523 1.00 84.31 85 LEU A C 1
ATOM 654 O O . LEU A 1 85 ? 11.035 0.191 -7.888 1.00 84.31 85 LEU A O 1
ATOM 658 N N . ASP A 1 86 ? 11.342 -1.990 -7.510 1.00 81.62 86 ASP A N 1
ATOM 659 C CA . ASP A 1 86 ? 12.744 -2.062 -7.916 1.00 81.62 86 ASP A CA 1
ATOM 660 C C . ASP A 1 86 ? 12.939 -1.750 -9.407 1.00 81.62 86 ASP A C 1
ATOM 662 O O . ASP A 1 86 ? 13.785 -0.928 -9.767 1.00 81.62 86 ASP A O 1
ATOM 666 N N . ALA A 1 87 ? 12.117 -2.338 -10.277 1.00 78.00 87 ALA A N 1
ATOM 667 C CA . ALA A 1 87 ? 12.178 -2.097 -11.717 1.00 78.00 87 ALA A CA 1
ATOM 668 C C . ALA A 1 87 ? 11.813 -0.649 -12.090 1.00 78.00 87 ALA A C 1
ATOM 670 O O . ALA A 1 87 ? 12.398 -0.081 -13.018 1.00 78.00 87 ALA A O 1
ATOM 671 N N . ALA A 1 88 ? 10.874 -0.037 -11.361 1.00 77.38 88 ALA A N 1
ATOM 672 C CA . ALA A 1 88 ? 10.482 1.353 -11.574 1.00 77.38 88 ALA A CA 1
ATOM 673 C C . ALA A 1 88 ? 11.638 2.331 -11.291 1.00 77.38 88 ALA A C 1
ATOM 675 O O . ALA A 1 88 ? 11.843 3.277 -12.050 1.00 77.38 88 ALA A O 1
ATOM 676 N N . PHE A 1 89 ? 12.436 2.083 -10.246 1.00 73.00 89 PHE A N 1
ATOM 677 C CA . PHE A 1 89 ? 13.492 3.011 -9.831 1.00 73.00 89 PHE A CA 1
ATOM 678 C C . PHE A 1 89 ? 14.798 2.899 -10.604 1.00 73.00 89 PHE A C 1
ATOM 680 O O . PHE A 1 89 ? 15.405 3.933 -10.879 1.00 73.00 89 PHE A O 1
ATOM 687 N N . VAL A 1 90 ? 15.203 1.697 -11.024 1.00 69.06 90 VAL A N 1
ATOM 688 C CA . VAL A 1 90 ? 16.404 1.521 -11.868 1.00 69.06 90 VAL A CA 1
ATOM 689 C C . VAL A 1 90 ? 16.286 2.322 -13.173 1.00 69.06 90 VAL A C 1
ATOM 691 O O . VAL A 1 90 ? 17.275 2.813 -13.717 1.00 69.06 90 VAL A O 1
ATOM 694 N N . ARG A 1 91 ? 15.061 2.509 -13.675 1.00 62.44 91 ARG A N 1
ATOM 695 C CA . ARG A 1 91 ? 14.800 3.291 -14.886 1.00 62.44 91 ARG A CA 1
ATOM 696 C C . ARG A 1 91 ? 14.879 4.803 -14.666 1.00 62.44 91 ARG A C 1
ATOM 698 O O . ARG A 1 91 ? 15.233 5.519 -15.602 1.00 62.44 91 ARG A O 1
ATOM 705 N N . SER A 1 92 ? 14.540 5.277 -13.469 1.00 58.56 92 SER A N 1
ATOM 706 C CA . SER A 1 92 ? 14.566 6.702 -13.132 1.00 58.56 92 SER A CA 1
ATOM 707 C C . SER A 1 92 ? 15.984 7.193 -12.842 1.00 58.56 92 SER A C 1
ATOM 709 O O . SER A 1 92 ? 16.320 8.287 -13.274 1.00 58.56 92 SER A O 1
ATOM 711 N N . THR A 1 93 ? 16.844 6.376 -12.219 1.00 59.19 93 THR A N 1
ATOM 712 C CA . THR A 1 93 ? 18.251 6.746 -11.958 1.00 59.19 93 THR A CA 1
ATOM 713 C C . THR A 1 93 ? 19.093 6.845 -13.231 1.00 59.19 93 THR A C 1
ATOM 715 O O . THR A 1 93 ? 19.990 7.671 -13.303 1.00 59.19 93 THR A O 1
ATOM 718 N N . ASN A 1 94 ? 18.781 6.059 -14.269 1.00 57.84 94 ASN A N 1
ATOM 719 C CA . ASN A 1 94 ? 19.486 6.120 -15.558 1.00 57.84 94 ASN A CA 1
ATOM 720 C C . ASN A 1 94 ? 19.202 7.393 -16.380 1.00 57.84 94 ASN A C 1
ATOM 722 O O . ASN A 1 94 ? 19.801 7.559 -17.437 1.00 57.84 94 ASN A O 1
ATOM 726 N N . ARG A 1 95 ? 18.271 8.260 -15.959 1.00 56.34 95 ARG A N 1
ATOM 727 C CA . ARG A 1 95 ? 17.971 9.523 -16.664 1.00 56.34 95 ARG A CA 1
ATOM 728 C C . ARG A 1 95 ? 18.851 10.688 -16.245 1.00 56.34 95 ARG A C 1
ATOM 730 O O . ARG A 1 95 ? 18.850 11.700 -16.932 1.00 56.34 95 ARG A O 1
ATOM 737 N N . ASP A 1 96 ? 19.562 10.550 -15.134 1.00 56.38 96 ASP A N 1
ATOM 738 C CA . ASP A 1 96 ? 20.393 11.623 -14.595 1.00 56.38 96 ASP A CA 1
ATOM 739 C C . ASP A 1 96 ? 21.846 11.559 -15.120 1.00 56.38 96 ASP A C 1
ATOM 741 O O . ASP A 1 96 ? 22.679 12.332 -14.656 1.00 56.38 96 ASP A O 1
ATOM 745 N N . ASP A 1 97 ? 22.158 10.674 -16.085 1.00 54.94 97 ASP A N 1
ATOM 746 C CA . ASP A 1 97 ? 23.544 10.322 -16.458 1.00 54.94 97 ASP A CA 1
ATOM 747 C C . ASP A 1 97 ? 23.920 10.438 -17.959 1.00 54.94 97 ASP A C 1
ATOM 749 O O . ASP A 1 97 ? 24.976 9.953 -18.358 1.00 54.94 97 ASP A O 1
ATOM 753 N N . ASP A 1 98 ? 23.142 11.105 -18.823 1.00 50.97 98 ASP A N 1
ATOM 754 C CA . ASP A 1 98 ? 23.532 11.347 -20.231 1.00 50.97 98 ASP A CA 1
ATOM 755 C C . ASP A 1 98 ? 23.722 12.831 -20.602 1.00 50.97 98 ASP A C 1
ATOM 757 O O . ASP A 1 98 ? 23.307 13.287 -21.668 1.00 50.97 98 ASP A O 1
ATOM 761 N N . SER A 1 99 ? 24.420 13.599 -19.753 1.00 51.50 99 SER A N 1
ATOM 762 C CA . SER A 1 99 ? 24.812 14.987 -20.069 1.00 51.50 99 SER A CA 1
ATOM 763 C C . SER A 1 99 ? 26.313 15.294 -20.011 1.00 51.50 99 SER A C 1
ATOM 765 O O . SER A 1 99 ? 26.681 16.455 -19.829 1.00 51.50 99 SER A O 1
ATOM 767 N N . LEU A 1 100 ? 27.192 14.306 -20.190 1.00 58.16 100 LEU A N 1
ATOM 768 C CA . LEU A 1 100 ? 28.617 14.536 -20.446 1.00 58.16 100 LEU A CA 1
ATOM 769 C C . LEU A 1 100 ? 29.071 13.606 -21.579 1.00 58.16 100 LEU A C 1
ATOM 771 O O . LEU A 1 100 ? 28.763 12.423 -21.560 1.00 58.16 100 LEU A O 1
ATOM 775 N N . ASP A 1 101 ? 29.798 14.168 -22.545 1.00 54.56 101 ASP A N 1
ATOM 776 C CA . ASP A 1 101 ? 30.511 13.490 -23.642 1.00 54.56 101 ASP A CA 1
ATOM 777 C C . ASP A 1 101 ? 29.788 13.377 -24.996 1.00 54.56 101 ASP A C 1
ATOM 779 O O . ASP A 1 101 ? 29.502 12.294 -25.492 1.00 54.56 101 ASP A O 1
ATOM 783 N N . HIS A 1 102 ? 29.624 14.515 -25.681 1.00 48.53 102 HIS A N 1
ATOM 784 C CA . HIS A 1 102 ? 29.772 14.564 -27.143 1.00 48.53 102 HIS A CA 1
ATOM 785 C C . HIS A 1 102 ? 30.141 15.980 -27.613 1.00 48.53 102 HIS A C 1
ATOM 787 O O . HIS A 1 102 ? 29.289 16.737 -28.059 1.00 48.53 102 HIS A O 1
ATOM 793 N N . ASP A 1 103 ? 31.428 16.332 -27.548 1.00 46.25 103 ASP A N 1
ATOM 794 C CA . ASP A 1 103 ? 31.989 17.350 -28.447 1.00 46.25 103 ASP A CA 1
ATOM 795 C C . ASP A 1 103 ? 33.488 17.106 -28.679 1.00 46.25 103 ASP A C 1
ATOM 797 O O . ASP A 1 103 ? 34.373 17.723 -28.088 1.00 46.25 103 ASP A O 1
ATOM 801 N N . ALA A 1 104 ? 33.779 16.144 -29.556 1.00 49.00 104 ALA A N 1
ATOM 802 C CA . ALA A 1 104 ? 35.080 16.018 -30.197 1.00 49.00 104 ALA A CA 1
ATOM 803 C C . ALA A 1 104 ? 34.922 15.434 -31.611 1.00 49.00 104 ALA A C 1
ATOM 805 O O . ALA A 1 104 ? 34.692 14.240 -31.783 1.00 49.00 104 ALA A O 1
ATOM 806 N N . GLY A 1 105 ? 35.121 16.289 -32.619 1.00 40.94 105 GLY A N 1
ATOM 807 C CA . GLY A 1 105 ? 35.611 15.885 -33.939 1.00 40.94 105 GLY A CA 1
ATOM 808 C C . GLY A 1 105 ? 34.581 15.823 -35.069 1.00 40.94 105 GLY A C 1
ATOM 809 O O . GLY A 1 105 ? 33.846 14.853 -35.209 1.00 40.94 105 GLY A O 1
ATOM 810 N N . GLY A 1 106 ? 34.631 16.807 -35.972 1.00 38.50 106 GLY A N 1
ATOM 811 C CA . GLY A 1 106 ? 33.957 16.732 -37.270 1.00 38.50 106 GLY A CA 1
ATOM 812 C C . GLY A 1 106 ? 34.268 17.930 -38.162 1.00 38.50 106 GLY A C 1
ATOM 813 O O . GLY A 1 106 ? 33.557 18.925 -38.136 1.00 38.50 106 GLY A O 1
ATOM 814 N N . ALA A 1 107 ? 35.360 17.834 -38.923 1.00 43.72 107 ALA A N 1
ATOM 815 C CA . ALA A 1 107 ? 35.860 18.841 -39.855 1.00 43.72 107 ALA A CA 1
ATOM 816 C C . ALA A 1 107 ? 34.816 19.267 -40.909 1.00 43.72 107 ALA A C 1
ATOM 818 O O . ALA A 1 107 ? 34.275 18.433 -41.633 1.00 43.72 107 ALA A O 1
ATOM 819 N N . GLY A 1 108 ? 34.573 20.576 -41.016 1.00 38.16 108 GLY A N 1
ATOM 820 C CA . GLY A 1 108 ? 33.797 21.186 -42.093 1.00 38.16 108 GLY A CA 1
ATOM 821 C C . GLY A 1 108 ? 34.712 21.629 -43.230 1.00 38.16 108 GLY A C 1
ATOM 822 O O . GLY A 1 108 ? 35.359 22.668 -43.127 1.00 38.16 108 GLY A O 1
ATOM 823 N N . ASP A 1 109 ? 34.756 20.844 -44.304 1.00 40.62 109 ASP A N 1
ATOM 824 C CA . ASP A 1 109 ? 35.410 21.199 -45.563 1.00 40.62 109 ASP A CA 1
ATOM 825 C C . ASP A 1 109 ? 34.362 21.874 -46.466 1.00 40.62 109 ASP A C 1
ATOM 827 O O . ASP A 1 109 ? 33.391 21.246 -46.893 1.00 40.62 109 ASP A O 1
ATOM 831 N N . ASN A 1 110 ? 34.491 23.186 -46.677 1.00 47.00 110 ASN A N 1
ATOM 832 C CA . ASN A 1 110 ? 33.520 24.001 -47.409 1.00 47.00 110 ASN A CA 1
ATOM 833 C C . ASN A 1 110 ? 34.163 24.553 -48.687 1.00 47.00 110 ASN A C 1
ATOM 835 O O . ASN A 1 110 ? 34.826 25.589 -48.663 1.00 47.00 110 ASN A O 1
ATOM 839 N N . GLN A 1 111 ? 33.945 23.870 -49.811 1.00 44.06 111 GLN A N 1
ATOM 840 C CA . GLN A 1 111 ? 34.203 24.409 -51.145 1.00 44.06 111 GLN A CA 1
ATOM 841 C C . GLN A 1 111 ? 32.917 24.338 -51.969 1.00 44.06 111 GLN A C 1
ATOM 843 O O . GLN A 1 111 ? 32.548 23.289 -52.489 1.00 44.06 111 GLN A O 1
ATOM 848 N N . ASN A 1 112 ? 32.241 25.477 -52.107 1.00 42.16 112 ASN A N 1
ATOM 849 C CA . ASN A 1 112 ? 31.295 25.704 -53.190 1.00 42.16 112 ASN A CA 1
ATOM 850 C C . ASN A 1 112 ? 31.458 27.137 -53.708 1.00 42.16 112 ASN A C 1
ATOM 852 O O . ASN A 1 112 ? 30.960 28.086 -53.105 1.00 42.16 112 ASN A O 1
ATOM 856 N N . SER A 1 113 ? 32.143 27.265 -54.842 1.00 40.62 113 SER A N 1
ATOM 857 C CA . SER A 1 113 ? 32.122 28.452 -55.695 1.00 40.62 113 SER A CA 1
ATOM 858 C C . SER A 1 113 ? 31.402 28.068 -56.981 1.00 40.62 113 SER A C 1
ATOM 860 O O . SER A 1 113 ? 31.871 27.213 -57.729 1.00 40.62 113 SER A O 1
ATOM 862 N N . GLY A 1 114 ? 30.232 28.666 -57.196 1.00 34.25 114 GLY A N 1
ATOM 863 C CA . GLY A 1 114 ? 29.418 28.466 -58.391 1.00 34.25 114 GLY A CA 1
ATOM 864 C C . GLY A 1 114 ? 29.874 29.296 -59.591 1.00 34.25 114 GLY A C 1
ATOM 865 O O . GLY A 1 114 ? 30.685 30.212 -59.466 1.00 34.25 114 GLY A O 1
ATOM 866 N N . GLY A 1 115 ? 29.269 29.015 -60.747 1.00 31.31 115 GLY A N 1
ATOM 867 C CA . GLY A 1 115 ? 29.263 29.930 -61.888 1.00 31.31 115 GLY A CA 1
ATOM 868 C C . GLY A 1 115 ? 28.953 29.272 -63.235 1.00 31.31 115 GLY A C 1
ATOM 869 O O . GLY A 1 115 ? 29.695 28.405 -63.677 1.00 31.31 115 GLY A O 1
ATOM 870 N N . GLY A 1 116 ? 27.900 29.761 -63.902 1.00 34.59 116 GLY A N 1
ATOM 871 C CA . GLY A 1 116 ? 27.577 29.529 -65.321 1.00 34.59 116 GLY A CA 1
ATOM 872 C C . GLY A 1 116 ? 26.265 28.751 -65.506 1.00 34.59 116 GLY A C 1
ATOM 873 O O . GLY A 1 116 ? 26.188 27.603 -65.098 1.00 34.59 116 GLY A O 1
ATOM 874 N N . MET A 1 117 ? 25.169 29.285 -66.059 1.00 46.12 117 MET A N 1
ATOM 875 C CA . MET A 1 117 ? 25.095 30.297 -67.120 1.00 46.12 117 MET A CA 1
ATOM 876 C C . MET A 1 117 ? 24.802 29.616 -68.467 1.00 46.12 117 MET A C 1
ATOM 878 O O . MET A 1 117 ? 25.626 29.744 -69.359 1.00 46.12 117 MET A O 1
ATOM 882 N N . ASP A 1 118 ? 23.663 28.928 -68.638 1.00 33.00 118 ASP A N 1
ATOM 883 C CA . ASP A 1 118 ? 23.078 28.724 -69.974 1.00 33.00 118 ASP A CA 1
ATOM 884 C C . ASP A 1 118 ? 21.558 28.929 -69.927 1.00 33.00 118 ASP A C 1
ATOM 886 O O . ASP A 1 118 ? 20.852 28.476 -69.026 1.00 33.00 118 ASP A O 1
ATOM 890 N N . SER A 1 119 ? 21.095 29.696 -70.899 1.00 45.34 119 SER A N 1
ATOM 891 C CA . SER A 1 119 ? 19.776 30.257 -71.083 1.00 45.34 119 SER A CA 1
ATOM 892 C C . SER A 1 119 ? 19.311 29.899 -72.486 1.00 45.34 119 SER A C 1
ATOM 894 O O . SER A 1 119 ? 19.733 30.555 -73.431 1.00 45.34 119 SER A O 1
ATOM 896 N N . THR A 1 120 ? 18.391 28.946 -72.640 1.00 36.81 120 THR A N 1
ATOM 897 C CA . THR A 1 120 ? 17.569 28.848 -73.856 1.00 36.81 120 THR A CA 1
ATOM 898 C C . THR A 1 120 ? 16.209 28.169 -73.602 1.00 36.81 120 THR A C 1
ATOM 900 O O . THR A 1 120 ? 16.119 27.128 -72.965 1.00 36.81 120 THR A O 1
ATOM 903 N N . ALA A 1 121 ? 15.169 28.782 -74.189 1.00 38.09 121 ALA A N 1
ATOM 904 C CA . ALA A 1 121 ? 13.884 28.216 -74.643 1.00 38.09 121 ALA A CA 1
ATOM 905 C C . ALA A 1 121 ? 12.679 28.041 -73.671 1.00 38.09 121 ALA A C 1
ATOM 907 O O . ALA A 1 121 ? 12.539 27.057 -72.957 1.00 38.09 121 ALA A O 1
ATOM 908 N N . PHE A 1 122 ? 11.787 29.044 -73.747 1.00 34.56 122 PHE A N 1
ATOM 909 C CA . PHE A 1 122 ? 10.308 29.091 -73.897 1.00 34.56 122 PHE A CA 1
ATOM 910 C C . PHE A 1 122 ? 9.377 27.840 -73.728 1.00 34.56 122 PHE A C 1
ATOM 912 O O . PHE A 1 122 ? 9.813 26.699 -73.827 1.00 34.56 122 PHE A O 1
ATOM 919 N N . PRO A 1 123 ? 8.052 28.060 -73.493 1.00 54.31 123 PRO A N 1
ATOM 920 C CA . PRO A 1 123 ? 7.152 27.194 -72.714 1.00 54.31 123 PRO A CA 1
ATOM 921 C C . PRO A 1 123 ? 6.164 26.337 -73.537 1.00 54.31 123 PRO A C 1
ATOM 923 O O . PRO A 1 123 ? 5.764 26.739 -74.626 1.00 54.31 123 PRO A O 1
ATOM 926 N N . SER A 1 124 ? 5.646 25.236 -72.963 1.00 33.62 124 SER A N 1
ATOM 927 C CA . SER A 1 124 ? 4.212 24.851 -73.032 1.00 33.62 124 SER A CA 1
ATOM 928 C C . SER A 1 124 ? 3.869 23.515 -72.356 1.00 33.62 124 SER A C 1
ATOM 930 O O . SER A 1 124 ? 4.497 22.493 -72.595 1.00 33.62 124 SER A O 1
ATOM 932 N N . PHE A 1 125 ? 2.817 23.584 -71.534 1.00 33.91 125 PHE A N 1
ATOM 933 C CA . PHE A 1 125 ? 1.709 22.642 -71.317 1.00 33.91 125 PHE A CA 1
ATOM 934 C C . PHE A 1 125 ? 1.863 21.136 -71.619 1.00 33.91 125 PHE A C 1
ATOM 936 O O . PHE A 1 125 ? 1.947 20.719 -72.768 1.00 33.91 125 PHE A O 1
ATOM 943 N N . GLY A 1 126 ? 1.610 20.337 -70.571 1.00 34.97 126 GLY A N 1
ATOM 944 C CA . GLY A 1 126 ? 0.957 19.024 -70.669 1.00 34.97 126 GLY A CA 1
ATOM 945 C C . GLY A 1 126 ? 1.793 17.847 -70.164 1.00 34.97 126 GLY A C 1
ATOM 946 O O . GLY A 1 126 ? 2.698 17.394 -70.850 1.00 34.97 126 GLY A O 1
ATOM 947 N N . GLY A 1 127 ? 1.457 17.291 -68.994 1.00 33.84 127 GLY A N 1
ATOM 948 C CA . GLY A 1 127 ? 2.061 16.030 -68.549 1.00 33.84 127 GLY A CA 1
ATOM 949 C C . GLY A 1 127 ? 1.664 15.600 -67.140 1.00 33.84 127 GLY A C 1
ATOM 950 O O . GLY A 1 127 ? 2.073 16.200 -66.153 1.00 33.84 127 GLY A O 1
ATOM 951 N N . LEU A 1 128 ? 0.849 14.552 -67.069 1.00 36.03 128 LEU A N 1
ATOM 952 C CA . LEU A 1 128 ? 0.350 13.878 -65.872 1.00 36.03 128 LEU A CA 1
ATOM 953 C C . LEU A 1 128 ? 1.452 13.078 -65.142 1.00 36.03 128 LEU A C 1
ATOM 955 O O . LEU A 1 1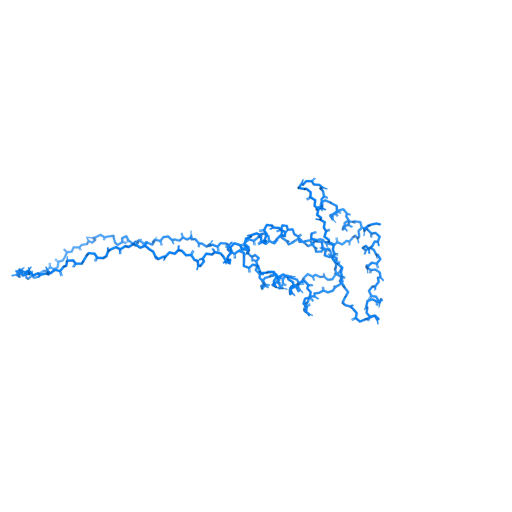28 ? 2.077 12.226 -65.761 1.00 36.03 128 LEU A O 1
ATOM 959 N N . GLY A 1 129 ? 1.571 13.265 -63.815 1.00 41.38 129 GLY A N 1
ATOM 960 C CA . GLY A 1 129 ? 2.230 12.350 -62.852 1.00 41.38 129 GLY A CA 1
ATOM 961 C C . GLY A 1 129 ? 3.771 12.288 -62.900 1.00 41.38 129 GLY A C 1
ATOM 962 O O . GLY A 1 129 ? 4.344 12.522 -63.953 1.00 41.38 129 GLY A O 1
ATOM 963 N N . PRO A 1 130 ? 4.478 11.971 -61.787 1.00 40.47 130 PRO A N 1
ATOM 964 C CA . PRO A 1 130 ? 4.108 10.900 -60.864 1.00 40.47 130 PRO A CA 1
ATOM 965 C C . PRO A 1 130 ? 4.139 11.275 -59.369 1.00 40.47 130 PRO A C 1
ATOM 967 O O . PRO A 1 130 ? 4.874 12.143 -58.905 1.00 40.47 130 PRO A O 1
ATOM 970 N N . SER A 1 131 ? 3.324 10.545 -58.607 1.00 48.25 131 SER A N 1
ATOM 971 C CA 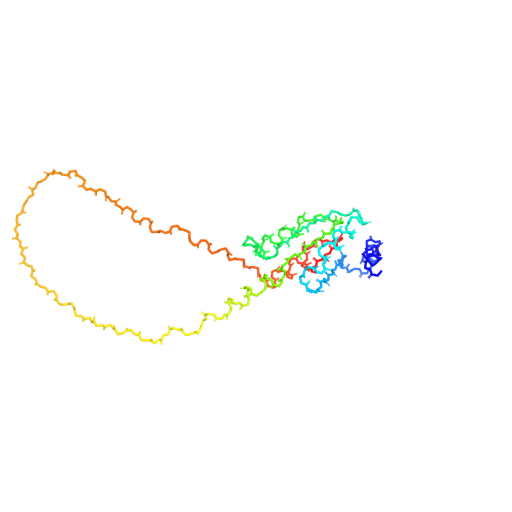. SER A 1 131 ? 3.549 10.096 -57.230 1.00 48.25 131 SER A CA 1
ATOM 972 C C . SER A 1 131 ? 4.550 10.898 -56.395 1.00 48.25 131 SER A C 1
ATOM 974 O O . SER A 1 131 ? 5.708 10.504 -56.226 1.00 48.25 131 SER A O 1
ATOM 976 N N . ARG A 1 132 ? 4.056 11.955 -55.733 1.00 40.31 132 ARG A N 1
ATOM 977 C CA . ARG A 1 132 ? 4.658 12.419 -54.479 1.00 40.31 132 ARG A CA 1
ATOM 978 C C . ARG A 1 132 ? 4.578 11.259 -53.489 1.00 40.31 132 ARG A C 1
ATOM 980 O O . ARG A 1 132 ? 3.586 11.106 -52.781 1.00 40.31 132 ARG A O 1
ATOM 987 N N . ARG A 1 133 ? 5.634 10.440 -53.438 1.00 43.88 133 ARG A N 1
ATOM 988 C CA . ARG A 1 133 ? 5.972 9.645 -52.259 1.00 43.88 133 ARG A CA 1
ATOM 989 C C . ARG A 1 133 ? 6.084 10.643 -51.113 1.00 43.88 133 ARG A C 1
ATOM 991 O O . ARG A 1 133 ? 7.142 11.231 -50.898 1.00 43.88 133 ARG A O 1
ATOM 998 N N . ARG A 1 134 ? 4.975 10.867 -50.399 1.00 39.53 134 ARG A N 1
ATOM 999 C CA . ARG A 1 134 ? 5.016 11.351 -49.025 1.00 39.53 134 ARG A CA 1
ATOM 1000 C C . ARG A 1 134 ? 5.845 10.319 -48.284 1.00 39.53 134 ARG A C 1
ATOM 1002 O O . ARG A 1 134 ? 5.361 9.257 -47.911 1.00 39.53 134 ARG A O 1
ATOM 1009 N N . ARG A 1 135 ? 7.129 10.629 -48.145 1.00 43.56 135 ARG A N 1
ATOM 1010 C CA . ARG A 1 135 ? 8.006 10.054 -47.142 1.00 43.56 135 ARG A CA 1
ATOM 1011 C C . ARG A 1 135 ? 7.440 10.546 -45.807 1.00 43.56 135 ARG A C 1
ATOM 1013 O O . ARG A 1 135 ? 7.895 11.543 -45.265 1.00 43.56 135 ARG A O 1
ATOM 1020 N N . TYR A 1 136 ? 6.366 9.910 -45.342 1.00 37.81 136 TYR A N 1
ATOM 1021 C CA . TYR A 1 136 ? 5.989 9.970 -43.939 1.00 37.81 136 TYR A CA 1
ATOM 1022 C C . TYR A 1 136 ? 6.991 9.058 -43.244 1.00 37.81 136 TYR A C 1
ATOM 1024 O O . TYR A 1 136 ? 6.808 7.849 -43.120 1.00 37.81 136 TYR A O 1
ATOM 1032 N N . GLY A 1 137 ? 8.164 9.633 -42.993 1.00 42.28 137 GLY A N 1
ATOM 1033 C CA . GLY A 1 137 ? 9.176 9.000 -42.183 1.00 42.28 137 GLY A CA 1
ATOM 1034 C C . GLY A 1 137 ? 8.600 8.844 -40.789 1.00 42.28 137 GLY A C 1
ATOM 1035 O O . GLY A 1 137 ? 8.403 9.837 -40.102 1.00 42.28 137 GLY A O 1
ATOM 1036 N N . ARG A 1 138 ? 8.381 7.582 -40.418 1.00 45.19 138 ARG A N 1
ATOM 1037 C CA . ARG A 1 138 ? 8.553 7.075 -39.060 1.00 45.19 138 ARG A CA 1
ATOM 1038 C C . ARG A 1 138 ? 7.559 7.631 -38.037 1.00 45.19 138 ARG A C 1
ATOM 1040 O O . ARG A 1 138 ? 7.877 8.493 -37.227 1.00 45.19 138 ARG A O 1
ATOM 1047 N N . SER A 1 139 ? 6.363 7.050 -38.051 1.00 47.28 139 SER A N 1
ATOM 1048 C CA . SER A 1 139 ? 5.605 6.854 -36.819 1.00 47.28 139 SER A CA 1
ATOM 1049 C C . SER A 1 139 ? 6.355 5.891 -35.889 1.00 47.28 139 SER A C 1
ATOM 1051 O O . SER A 1 139 ? 7.058 4.991 -36.350 1.00 47.28 139 SER A O 1
ATOM 1053 N N . ASP A 1 140 ? 6.137 6.108 -34.597 1.00 46.59 140 ASP A N 1
ATOM 1054 C CA . ASP A 1 140 ? 6.453 5.250 -33.456 1.00 46.59 140 ASP A CA 1
ATOM 1055 C C . ASP A 1 140 ? 7.914 5.101 -33.047 1.00 46.59 140 ASP A C 1
ATOM 1057 O O . ASP A 1 140 ? 8.580 4.085 -33.226 1.00 46.59 140 ASP A O 1
ATOM 1061 N N . GLY A 1 141 ? 8.359 6.130 -32.335 1.00 50.12 141 GLY A N 1
ATOM 1062 C CA . GLY A 1 141 ? 9.027 5.914 -31.061 1.00 50.12 141 GLY A CA 1
ATOM 1063 C C . GLY A 1 141 ? 8.270 6.678 -29.981 1.00 50.12 141 GLY A C 1
ATOM 1064 O O . GLY A 1 141 ? 8.787 7.679 -29.496 1.00 50.12 141 GLY A O 1
ATOM 1065 N N . LEU A 1 142 ? 7.040 6.262 -29.637 1.00 53.22 142 LEU A N 1
ATOM 1066 C CA . LEU A 1 142 ? 6.468 6.641 -28.346 1.00 53.22 142 LEU A CA 1
ATOM 1067 C C . LEU A 1 142 ? 7.345 5.937 -27.315 1.00 53.22 142 LEU A C 1
ATOM 1069 O O . LEU A 1 142 ? 7.179 4.754 -27.029 1.00 53.22 142 LEU A O 1
ATOM 1073 N N . SER A 1 143 ? 8.388 6.629 -26.873 1.00 52.31 143 SER A N 1
ATOM 1074 C CA . SER A 1 143 ? 9.178 6.177 -25.755 1.00 52.31 143 SER A CA 1
ATOM 1075 C C . SER A 1 143 ? 8.216 6.163 -24.575 1.00 52.31 143 SER A C 1
ATOM 1077 O O . SER A 1 143 ? 7.828 7.196 -24.039 1.00 52.31 143 SER A O 1
ATOM 1079 N N . ASP A 1 144 ? 7.771 4.952 -24.261 1.00 52.88 144 ASP A N 1
ATOM 1080 C CA . ASP A 1 144 ? 6.975 4.519 -23.120 1.00 52.88 144 ASP A CA 1
ATOM 1081 C C . ASP A 1 144 ? 7.727 4.843 -21.821 1.00 52.88 144 ASP A C 1
ATOM 1083 O O . ASP A 1 144 ? 8.157 3.971 -21.069 1.00 52.88 144 ASP A O 1
ATOM 1087 N N . MET A 1 145 ? 8.053 6.113 -21.621 1.00 59.59 145 MET A N 1
ATOM 10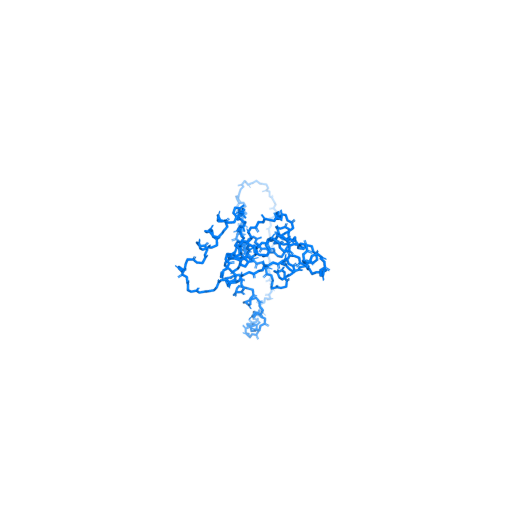88 C CA . MET A 1 145 ? 8.913 6.610 -20.570 1.00 59.59 145 MET A CA 1
ATOM 1089 C C . MET A 1 145 ? 8.056 6.756 -19.333 1.00 59.59 145 MET A C 1
ATOM 1091 O O . MET A 1 145 ? 7.442 7.789 -19.115 1.00 59.59 145 MET A O 1
ATOM 1095 N N . ASN A 1 146 ? 8.050 5.710 -18.512 1.00 67.12 146 ASN A N 1
ATOM 1096 C CA . ASN A 1 146 ? 7.575 5.778 -17.138 1.00 67.12 146 ASN A CA 1
ATOM 1097 C C . ASN A 1 146 ? 8.307 6.935 -16.438 1.00 67.12 146 ASN A C 1
ATOM 1099 O O . ASN A 1 146 ? 9.504 6.830 -16.182 1.00 67.12 146 ASN A O 1
ATOM 1103 N N . THR A 1 147 ? 7.655 8.084 -16.249 1.00 75.69 147 THR A N 1
ATOM 1104 C CA . THR A 1 147 ? 8.259 9.286 -15.649 1.00 75.69 147 THR A CA 1
ATOM 1105 C C . THR A 1 147 ? 8.047 9.361 -14.148 1.00 75.69 147 THR A C 1
ATOM 1107 O O . THR A 1 147 ? 8.065 10.457 -13.594 1.00 75.69 147 THR A O 1
ATOM 1110 N N . LEU A 1 148 ? 7.812 8.220 -13.501 1.00 81.88 148 LEU A N 1
ATOM 1111 C CA . LEU A 1 148 ? 7.643 8.166 -12.064 1.00 81.88 148 LEU A CA 1
ATOM 1112 C C . LEU A 1 148 ? 8.925 8.617 -11.355 1.00 81.88 148 LEU A C 1
ATOM 1114 O O . LEU A 1 148 ? 9.990 8.006 -11.490 1.00 81.88 148 LEU A O 1
ATOM 1118 N N . SER A 1 149 ? 8.808 9.684 -10.575 1.00 84.81 149 SER A N 1
ATOM 1119 C CA . SER A 1 149 ? 9.872 10.160 -9.699 1.00 84.81 149 SER A CA 1
ATOM 1120 C C . SER A 1 149 ? 9.714 9.583 -8.286 1.00 84.81 149 SER A C 1
ATOM 1122 O O . SER A 1 149 ? 8.610 9.255 -7.844 1.00 84.81 149 SER A O 1
ATOM 1124 N N . LEU A 1 150 ? 10.819 9.475 -7.538 1.00 83.06 150 LEU A N 1
ATOM 1125 C CA . LEU A 1 150 ? 10.776 9.110 -6.113 1.00 83.06 150 LEU A CA 1
ATOM 1126 C C . LEU A 1 150 ? 9.905 10.088 -5.315 1.00 83.06 150 LEU A C 1
ATOM 1128 O O . LEU A 1 150 ? 9.103 9.670 -4.484 1.00 83.06 150 LEU A O 1
ATOM 1132 N N . SER A 1 151 ? 10.028 11.386 -5.598 1.00 85.50 151 SER A N 1
ATOM 1133 C CA . SER A 1 151 ? 9.199 12.427 -4.989 1.00 85.50 151 SER A CA 1
ATOM 1134 C C . SER A 1 151 ? 7.725 12.272 -5.363 1.00 85.50 151 SER A C 1
ATOM 1136 O O . SER A 1 151 ? 6.866 12.413 -4.499 1.00 85.50 151 SER A O 1
ATOM 1138 N N . GLY A 1 152 ? 7.423 11.930 -6.615 1.00 87.06 152 GLY A N 1
ATOM 1139 C CA . GLY A 1 152 ? 6.074 11.637 -7.088 1.00 87.06 152 GLY A CA 1
ATOM 1140 C C . GLY A 1 152 ? 5.434 10.462 -6.358 1.00 87.06 152 GLY A C 1
ATOM 1141 O O . GLY A 1 152 ? 4.304 10.584 -5.883 1.00 87.06 152 GLY A O 1
ATOM 1142 N N . LEU A 1 153 ? 6.165 9.353 -6.194 1.00 87.69 153 LEU A N 1
ATOM 1143 C CA . LEU A 1 153 ? 5.691 8.216 -5.404 1.00 87.69 153 LEU A CA 1
ATOM 1144 C C . LEU A 1 153 ? 5.459 8.612 -3.944 1.00 87.69 153 LEU A C 1
ATOM 1146 O O . LEU A 1 153 ? 4.382 8.357 -3.413 1.00 87.69 153 LEU A O 1
ATOM 1150 N N . LEU A 1 154 ? 6.438 9.245 -3.294 1.00 88.50 154 LEU A N 1
ATOM 1151 C CA . LEU A 1 154 ? 6.320 9.625 -1.884 1.00 88.50 154 LEU A CA 1
ATOM 1152 C C . LEU A 1 154 ? 5.142 10.578 -1.656 1.00 88.50 154 LEU A C 1
ATOM 1154 O O . LEU A 1 154 ? 4.333 10.333 -0.767 1.00 88.50 154 LEU A O 1
ATOM 1158 N N . ASN A 1 155 ? 4.966 11.580 -2.517 1.00 87.56 155 ASN A N 1
ATOM 1159 C CA . ASN A 1 155 ? 3.823 12.488 -2.453 1.00 87.56 155 ASN A CA 1
ATOM 1160 C C . ASN A 1 155 ? 2.488 11.757 -2.653 1.00 87.56 155 ASN A C 1
ATOM 1162 O O . ASN A 1 155 ? 1.501 12.094 -2.001 1.00 87.56 155 ASN A O 1
ATOM 1166 N N . ALA A 1 156 ? 2.439 10.748 -3.526 1.00 87.25 156 ALA A N 1
ATOM 1167 C CA . ALA A 1 156 ? 1.231 9.958 -3.742 1.00 87.25 156 ALA A CA 1
ATOM 1168 C C . ALA A 1 156 ? 0.884 9.053 -2.539 1.00 87.25 156 ALA A C 1
ATOM 1170 O O . ALA A 1 156 ? -0.294 8.765 -2.313 1.00 87.25 156 ALA A O 1
ATOM 1171 N N . LEU A 1 157 ? 1.885 8.610 -1.767 1.00 84.88 157 LEU A N 1
ATOM 1172 C CA . LEU A 1 157 ? 1.708 7.724 -0.608 1.00 84.88 157 LEU A CA 1
ATOM 1173 C C . LEU A 1 157 ? 1.452 8.468 0.705 1.00 84.88 157 LEU A C 1
ATOM 1175 O O . LEU A 1 157 ? 0.594 8.065 1.493 1.00 84.88 157 LEU A O 1
ATOM 1179 N N . ASP A 1 158 ? 2.216 9.526 0.948 1.00 81.69 158 ASP A N 1
ATOM 1180 C CA . ASP A 1 158 ? 2.282 10.250 2.219 1.00 81.69 158 ASP A CA 1
ATOM 1181 C C . ASP A 1 158 ? 1.555 11.600 2.175 1.00 81.69 158 ASP A C 1
ATOM 1183 O O . ASP A 1 158 ? 1.192 12.127 3.234 1.00 81.69 158 ASP A O 1
ATOM 1187 N N . GLY A 1 159 ? 1.283 12.125 0.978 1.00 77.19 159 GLY A N 1
ATOM 1188 C CA . GLY A 1 159 ? 0.808 13.489 0.803 1.00 77.19 159 GLY A CA 1
ATOM 1189 C C . GLY A 1 159 ? -0.516 13.782 1.506 1.00 77.19 159 GLY A C 1
ATOM 1190 O O . GLY A 1 159 ? -1.292 12.894 1.858 1.00 77.19 159 GLY A O 1
ATOM 1191 N N . VAL A 1 160 ? -0.807 15.074 1.660 1.00 66.06 160 VAL A N 1
ATOM 1192 C CA . VAL A 1 160 ? -2.008 15.594 2.346 1.00 66.06 160 VAL A CA 1
ATOM 1193 C C . VAL A 1 160 ? -3.317 15.111 1.699 1.00 66.06 160 VAL A C 1
ATOM 1195 O O . VAL A 1 160 ? -4.352 15.058 2.352 1.00 66.06 160 VAL A O 1
ATOM 1198 N N . ALA A 1 161 ? -3.275 14.739 0.417 1.00 63.56 161 ALA A N 1
ATOM 1199 C CA . ALA A 1 161 ? -4.414 14.203 -0.327 1.00 63.56 161 ALA A CA 1
ATOM 1200 C C . ALA A 1 161 ? -4.489 12.661 -0.334 1.00 63.56 161 ALA A C 1
ATOM 1202 O O . ALA A 1 161 ? -5.391 12.098 -0.958 1.00 63.56 161 ALA A O 1
ATOM 1203 N N . ALA A 1 162 ? -3.542 11.962 0.298 1.00 73.38 162 ALA A N 1
ATOM 1204 C CA . ALA A 1 162 ? -3.515 10.506 0.298 1.00 73.38 162 ALA A CA 1
ATOM 1205 C C . ALA A 1 162 ? -4.633 9.951 1.191 1.00 73.38 162 ALA A C 1
ATOM 1207 O O . ALA A 1 162 ? -4.749 10.325 2.357 1.00 73.38 162 ALA A O 1
ATOM 1208 N N . SER A 1 163 ? -5.440 9.034 0.649 1.00 75.62 163 SER A N 1
ATOM 1209 C CA . SER A 1 163 ? -6.536 8.433 1.408 1.00 75.62 163 SER A CA 1
ATOM 1210 C C . SER A 1 163 ? -6.028 7.561 2.564 1.00 75.62 163 SER A C 1
ATOM 1212 O O . SER A 1 163 ? -4.982 6.902 2.479 1.00 75.62 163 SER A O 1
ATOM 1214 N N . GLU A 1 164 ? -6.775 7.594 3.666 1.00 85.00 164 GLU A N 1
ATOM 1215 C CA . GLU A 1 164 ? -6.470 6.893 4.914 1.00 85.00 164 GLU A CA 1
ATOM 1216 C C . GLU A 1 164 ? -7.258 5.579 5.039 1.00 85.00 164 GLU A C 1
ATOM 1218 O O . GLU A 1 164 ? -8.157 5.280 4.249 1.00 85.00 164 GLU A O 1
ATOM 1223 N N . GLY A 1 165 ? -6.911 4.764 6.037 1.00 85.62 165 GLY A N 1
ATOM 1224 C CA . GLY A 1 165 ? -7.646 3.542 6.370 1.00 85.62 165 GLY A CA 1
ATOM 1225 C C . GLY A 1 165 ? -7.433 2.380 5.405 1.00 85.62 165 GLY A C 1
ATOM 1226 O O . GLY A 1 165 ? -8.293 1.507 5.290 1.00 85.62 165 GLY A O 1
ATOM 1227 N N . ARG A 1 166 ? -6.293 2.351 4.711 1.00 90.44 166 ARG A N 1
ATOM 1228 C CA . ARG A 1 166 ? -5.877 1.262 3.814 1.00 90.44 166 ARG A CA 1
ATOM 1229 C C . ARG A 1 166 ? -4.569 0.629 4.271 1.00 90.44 166 ARG A C 1
ATOM 1231 O O . ARG A 1 166 ? -3.720 1.296 4.863 1.00 90.44 166 ARG A O 1
ATOM 1238 N N . LEU A 1 167 ? -4.418 -0.657 3.967 1.00 93.44 167 LEU A N 1
ATOM 1239 C CA . LEU A 1 167 ? -3.174 -1.395 4.160 1.00 93.44 167 LEU A CA 1
ATOM 1240 C C . LEU A 1 167 ? -2.360 -1.315 2.872 1.00 93.44 167 LEU A C 1
ATOM 1242 O O . LEU A 1 167 ? -2.815 -1.798 1.838 1.00 93.44 167 LEU A O 1
ATOM 1246 N N . LEU A 1 168 ? -1.173 -0.721 2.929 1.00 93.81 168 LEU A N 1
ATOM 1247 C CA . LEU A 1 168 ? -0.254 -0.669 1.799 1.00 93.81 168 LEU A CA 1
ATOM 1248 C C . LEU A 1 168 ? 0.763 -1.805 1.903 1.00 93.81 168 LEU A C 1
ATOM 1250 O O . LEU A 1 168 ? 1.376 -1.991 2.951 1.00 93.81 168 LEU A O 1
ATOM 1254 N N . PHE A 1 169 ? 0.963 -2.534 0.813 1.00 94.38 169 PHE A N 1
ATOM 1255 C CA . PHE A 1 169 ? 2.035 -3.506 0.656 1.00 94.38 169 PHE A CA 1
ATOM 1256 C C . PHE A 1 169 ? 2.906 -3.120 -0.536 1.00 94.38 169 PHE A C 1
ATOM 1258 O O . PHE A 1 169 ? 2.373 -2.745 -1.579 1.00 94.38 169 PHE A O 1
ATOM 1265 N N . ALA A 1 170 ? 4.219 -3.217 -0.366 1.00 89.44 170 ALA A N 1
ATOM 1266 C CA . ALA A 1 170 ? 5.231 -3.029 -1.401 1.00 89.44 170 ALA A CA 1
ATOM 1267 C C . ALA A 1 170 ? 6.299 -4.127 -1.312 1.00 89.44 170 ALA A C 1
ATOM 1269 O O . ALA A 1 170 ? 6.393 -4.770 -0.236 1.00 89.44 170 ALA A O 1
#

InterPro domains:
  IPR003959 ATPase, AAA-type, core [PF00004] (27-96)
  IPR027417 P-loop containing nucleoside triphosphate hydrolase [G3DSA:3.40.50.300] (1-170)
  IPR027417 P-loop containing nucleoside triphosphate hydrolase [SSF52540] (2-97)
  IPR050747 Mitochondrial chaperone BCS1 subfamily [PTHR23070] (2-167)

Foldseek 3Di:
DVLVVLVVLLVCPVVCVVVVHFSAAEDEDDDDPPPCPVVVLVVSCVVQVAAEAEDELLALPAALVVLLVVQLPDDARHEYEYPDPVNNVVLQVVVVPPDDDDDDDDDDDDDDDDDDDDDDDDDDDDDDDDDPPPCPPDDDPPVSRSHYDPVSVCCSPPNPSGDHRYYYYD

Secondary structure (DSSP, 8-state):
--HHHHHHHHH-HHHHHHHT----EEE----STTSSHHHHHHHHHHHHT--EEEEETT-TT--HHHHHHHHHHSPSS-EEEEE-HHHHHHHHHTTSS-SS-------------------------------------------------HHHHHHHHHSTTPPPS-EEE-

Organism: Hypholoma sublateritium (strain FD-334 SS-4) (NCBI:txid945553)

pLDDT: mean 74.48, std 21.52, range [31.31, 95.25]

Sequence (170 aa):
MLLDDARDFLKSEKWYADCGIPFRRGYLLHGVPGSGKSSLIHALAGQLQLDIYVVSLSASWISDNPLTALMGRVPARCVLLLEDLDAAFVRSTNRDDDSLDHDAGGAGDNQNSGGGMDSTAFPSFGGLGPSRRRRYGRSDGLSDMNTLSLSGLLNALDGVAASEGRLLFA